Protein AF-A0A7X7DJ30-F1 (afdb_monomer)

Structure (mmCIF, N/CA/C/O backbone):
data_AF-A0A7X7DJ30-F1
#
_entry.id   AF-A0A7X7DJ30-F1
#
loop_
_atom_site.group_PDB
_atom_site.id
_atom_site.type_symbol
_atom_site.label_atom_id
_atom_site.label_alt_id
_atom_site.label_comp_id
_atom_site.label_asym_id
_atom_site.label_entity_id
_atom_site.label_seq_id
_atom_site.pdbx_PDB_ins_code
_atom_site.Cartn_x
_atom_site.Cartn_y
_atom_site.Cartn_z
_atom_site.occupancy
_atom_site.B_iso_or_equiv
_atom_site.auth_seq_id
_atom_site.auth_comp_id
_atom_site.auth_asym_id
_atom_site.auth_atom_id
_atom_site.pdbx_PDB_model_num
ATOM 1 N N . MET A 1 1 ? 23.303 -15.006 -31.019 1.00 56.00 1 MET A N 1
ATOM 2 C CA . MET A 1 1 ? 22.341 -15.242 -29.914 1.00 56.00 1 MET A CA 1
ATOM 3 C C . MET A 1 1 ? 22.115 -14.024 -29.009 1.00 56.00 1 MET A C 1
ATOM 5 O O . MET A 1 1 ? 20.957 -13.697 -28.779 1.00 56.00 1 MET A O 1
ATOM 9 N N . GLN A 1 2 ? 23.153 -13.295 -28.568 1.00 54.66 2 GLN A N 1
ATOM 10 C CA . GLN A 1 2 ? 23.027 -12.153 -27.634 1.00 54.66 2 GLN A CA 1
ATOM 11 C C . GLN A 1 2 ? 22.025 -11.053 -28.061 1.00 54.66 2 GLN A C 1
ATOM 13 O O . GLN A 1 2 ? 21.193 -10.621 -27.268 1.00 54.66 2 GLN A O 1
ATOM 18 N N . ARG A 1 3 ? 22.019 -10.664 -29.348 1.00 52.81 3 ARG A N 1
ATOM 19 C CA . ARG A 1 3 ? 21.148 -9.590 -29.876 1.00 52.81 3 ARG A CA 1
ATOM 20 C C . ARG A 1 3 ? 19.639 -9.870 -29.746 1.00 52.81 3 ARG A C 1
ATOM 22 O O . ARG A 1 3 ? 18.861 -8.926 -29.619 1.00 52.81 3 ARG A O 1
ATOM 29 N N . ASN A 1 4 ? 19.215 -11.138 -29.763 1.00 57.44 4 ASN A N 1
ATOM 30 C CA . ASN A 1 4 ? 17.797 -11.504 -29.621 1.00 57.44 4 ASN A CA 1
ATOM 31 C C . ASN A 1 4 ? 17.331 -11.456 -28.160 1.00 57.44 4 ASN A C 1
ATOM 33 O O . ASN A 1 4 ? 16.196 -11.066 -27.894 1.00 57.44 4 ASN A O 1
ATOM 37 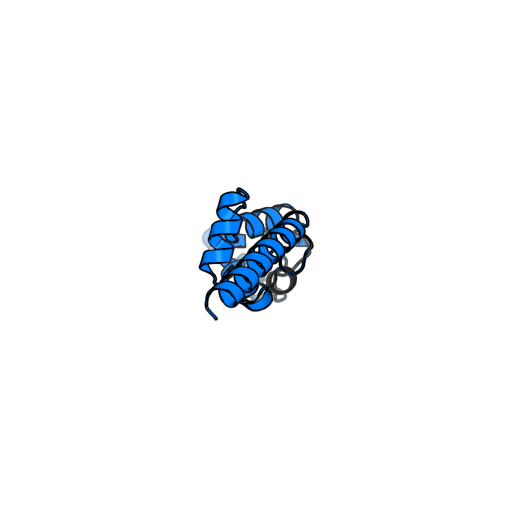N N . ILE A 1 5 ? 18.217 -11.780 -27.215 1.00 60.28 5 ILE A N 1
ATOM 38 C CA . ILE A 1 5 ? 17.934 -11.705 -25.775 1.00 60.28 5 ILE A CA 1
ATOM 39 C C . ILE A 1 5 ? 17.728 -10.239 -25.357 1.00 60.28 5 ILE A C 1
ATOM 41 O O . ILE A 1 5 ? 16.784 -9.924 -24.628 1.00 60.28 5 ILE A O 1
ATOM 45 N N . ASP A 1 6 ? 18.542 -9.326 -25.892 1.00 60.59 6 ASP A N 1
ATOM 46 C CA . ASP A 1 6 ? 18.461 -7.897 -25.573 1.00 60.59 6 ASP A CA 1
ATOM 47 C C . ASP A 1 6 ? 17.232 -7.202 -26.175 1.00 60.59 6 ASP A C 1
ATOM 49 O O . ASP A 1 6 ? 16.609 -6.376 -25.503 1.00 60.59 6 ASP A O 1
ATOM 53 N N . LYS A 1 7 ? 16.821 -7.559 -27.403 1.00 62.28 7 LYS A N 1
ATOM 54 C CA . LYS A 1 7 ? 15.550 -7.076 -27.982 1.00 62.28 7 LYS A CA 1
ATOM 55 C C . LYS A 1 7 ? 14.351 -7.513 -27.138 1.00 62.28 7 LYS A C 1
ATOM 57 O O . LYS A 1 7 ? 13.484 -6.698 -26.832 1.00 62.28 7 LYS A O 1
ATOM 62 N N . ASN A 1 8 ? 14.335 -8.774 -26.706 1.00 62.28 8 ASN A N 1
ATOM 63 C CA . ASN A 1 8 ? 13.235 -9.319 -25.916 1.00 62.28 8 ASN A CA 1
ATOM 64 C C . ASN A 1 8 ? 13.164 -8.669 -24.516 1.00 62.28 8 ASN A C 1
ATOM 66 O O . ASN A 1 8 ? 12.086 -8.313 -24.042 1.00 62.28 8 ASN A O 1
ATOM 70 N N . ARG A 1 9 ? 14.315 -8.397 -23.880 1.00 62.00 9 ARG A N 1
ATOM 71 C CA . ARG A 1 9 ? 14.383 -7.622 -22.624 1.00 62.00 9 ARG A CA 1
ATOM 72 C C . ARG A 1 9 ? 13.925 -6.172 -22.781 1.00 62.00 9 ARG A C 1
ATOM 74 O O . ARG A 1 9 ? 13.200 -5.681 -21.916 1.00 62.00 9 ARG A O 1
ATOM 81 N N . LYS A 1 10 ? 14.319 -5.484 -23.861 1.00 65.19 10 LYS A N 1
ATOM 82 C CA . LYS A 1 10 ? 13.867 -4.107 -24.137 1.00 65.19 10 LYS A CA 1
ATOM 83 C C . LYS A 1 10 ? 12.346 -4.041 -24.289 1.00 65.19 10 LYS A C 1
ATOM 85 O O . LYS A 1 10 ? 11.729 -3.180 -23.666 1.00 65.19 10 LYS A O 1
ATOM 90 N N . ASN A 1 11 ? 11.740 -4.995 -24.999 1.00 81.88 11 ASN A N 1
ATOM 91 C CA . ASN A 1 11 ? 10.283 -5.071 -25.136 1.00 81.88 11 ASN A CA 1
ATOM 92 C C . ASN A 1 11 ? 9.579 -5.277 -23.786 1.00 81.88 11 ASN A C 1
ATOM 94 O O . ASN A 1 11 ? 8.621 -4.567 -23.488 1.00 81.88 11 ASN A O 1
ATOM 98 N N . ARG A 1 12 ? 10.093 -6.159 -22.918 1.00 83.62 12 ARG A N 1
ATOM 99 C CA . ARG A 1 12 ? 9.535 -6.351 -21.563 1.00 83.62 12 ARG A CA 1
ATOM 100 C C . ARG A 1 12 ? 9.630 -5.097 -20.699 1.00 83.62 12 ARG A C 1
ATOM 102 O O . ARG A 1 12 ? 8.693 -4.788 -19.977 1.00 83.62 12 ARG A O 1
ATOM 109 N N . GLY A 1 13 ? 10.729 -4.346 -20.788 1.00 85.31 13 GLY A N 1
ATOM 110 C CA . GLY A 1 13 ? 10.882 -3.080 -20.065 1.00 85.31 13 GLY A CA 1
ATOM 111 C C . GLY A 1 13 ? 9.882 -2.003 -20.507 1.00 85.31 13 GLY A C 1
ATOM 112 O O . GLY A 1 13 ? 9.375 -1.257 -19.670 1.00 85.31 13 GLY A O 1
ATOM 113 N N . VAL A 1 14 ? 9.570 -1.939 -21.806 1.00 87.94 14 VAL A N 1
ATOM 114 C CA . VAL A 1 14 ? 8.557 -1.020 -22.355 1.00 87.94 14 VAL A CA 1
ATOM 115 C C . VAL A 1 14 ? 7.153 -1.421 -21.901 1.00 87.94 14 VAL A C 1
ATOM 117 O O . VAL A 1 14 ? 6.411 -0.571 -21.410 1.00 87.94 14 VAL A O 1
ATOM 120 N N . LEU A 1 15 ? 6.815 -2.711 -21.982 1.00 89.12 15 LEU A N 1
ATOM 121 C CA . LEU A 1 15 ? 5.537 -3.237 -21.491 1.00 89.12 15 LEU A CA 1
ATOM 122 C C . LEU A 1 15 ? 5.374 -3.006 -19.985 1.00 89.12 15 LEU A C 1
ATOM 124 O O . LEU A 1 15 ? 4.347 -2.493 -19.550 1.00 89.12 15 LEU A O 1
ATOM 128 N N . ALA A 1 16 ? 6.419 -3.283 -19.201 1.00 91.75 16 ALA A N 1
ATOM 129 C CA . ALA A 1 16 ? 6.448 -3.013 -17.769 1.00 91.75 16 ALA A CA 1
ATOM 130 C C . ALA A 1 16 ? 6.204 -1.531 -17.467 1.00 91.75 16 ALA A C 1
ATOM 132 O O . ALA A 1 16 ? 5.445 -1.206 -16.558 1.00 91.75 16 ALA A O 1
ATOM 133 N N . ARG A 1 17 ? 6.807 -0.622 -18.245 1.00 92.88 17 ARG A N 1
ATOM 134 C CA . ARG A 1 17 ? 6.594 0.822 -18.099 1.00 92.88 17 ARG A CA 1
ATOM 135 C C . ARG A 1 17 ? 5.139 1.209 -18.335 1.00 92.88 17 ARG A C 1
ATOM 137 O O . ARG A 1 17 ? 4.588 1.928 -17.505 1.00 92.88 17 ARG A O 1
ATOM 144 N N . HIS A 1 18 ? 4.537 0.743 -19.427 1.00 92.62 18 HIS A N 1
ATOM 145 C CA . HIS A 1 18 ? 3.132 1.019 -19.727 1.00 92.62 18 HIS A CA 1
ATOM 146 C C . HIS A 1 18 ? 2.201 0.451 -18.658 1.00 92.62 18 HIS A C 1
ATOM 148 O O . HIS A 1 18 ? 1.350 1.175 -18.150 1.00 92.62 18 HIS A O 1
ATOM 154 N N . TYR A 1 19 ? 2.403 -0.806 -18.262 1.00 92.94 19 TYR A N 1
ATOM 155 C CA . TYR A 1 19 ? 1.586 -1.436 -17.232 1.00 92.94 19 TYR A CA 1
ATOM 156 C C . TYR A 1 19 ? 1.671 -0.688 -15.904 1.00 92.94 19 TYR A C 1
ATOM 158 O O . TYR A 1 19 ? 0.644 -0.308 -15.352 1.00 92.94 19 TYR A O 1
ATOM 166 N N . LEU A 1 20 ? 2.889 -0.392 -15.435 1.00 92.25 20 LEU A N 1
ATOM 167 C CA . LEU A 1 20 ? 3.104 0.397 -14.225 1.00 92.25 20 LEU A CA 1
ATOM 168 C C . LEU A 1 20 ? 2.339 1.726 -14.329 1.00 92.25 20 LEU A C 1
ATOM 170 O O . LEU A 1 20 ? 1.524 2.013 -13.459 1.00 92.25 20 LEU A O 1
ATOM 174 N N . GLN A 1 21 ? 2.498 2.497 -15.410 1.00 92.56 21 GLN A N 1
ATOM 175 C CA . GLN A 1 21 ? 1.738 3.743 -15.603 1.00 92.56 21 GLN A CA 1
ATOM 176 C C . GLN A 1 21 ? 0.220 3.559 -15.459 1.00 92.56 21 GLN A C 1
ATOM 178 O O . GLN A 1 21 ? -0.417 4.396 -14.823 1.00 92.56 21 GLN A O 1
ATOM 183 N N . THR A 1 22 ? -0.351 2.488 -16.011 1.00 91.81 22 THR A N 1
ATOM 184 C CA . THR A 1 22 ? -1.783 2.181 -15.877 1.00 91.81 22 THR A CA 1
ATOM 185 C C . THR A 1 22 ? -2.167 1.894 -14.429 1.00 91.81 22 THR A C 1
ATOM 187 O O . THR A 1 22 ? -3.115 2.496 -13.928 1.00 91.81 22 THR A O 1
ATOM 190 N N . VAL A 1 23 ? -1.408 1.038 -13.736 1.00 90.50 23 VAL A N 1
ATOM 191 C CA . VAL A 1 23 ? -1.650 0.717 -12.322 1.00 90.50 23 VAL A CA 1
ATOM 192 C C . VAL A 1 23 ? -1.628 1.986 -11.477 1.00 90.50 23 VAL A C 1
ATOM 194 O O . VAL A 1 23 ? -2.552 2.240 -10.718 1.00 90.50 23 VAL A O 1
ATOM 197 N N . PHE A 1 24 ? -0.603 2.823 -11.632 1.00 84.19 24 PHE A N 1
ATOM 198 C CA . PHE A 1 24 ? -0.415 3.998 -10.780 1.00 84.19 24 PHE A CA 1
ATOM 199 C C . PHE A 1 24 ? -1.390 5.146 -11.05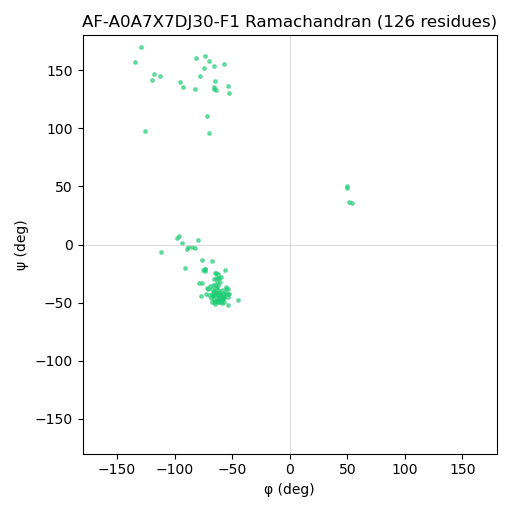6 1.00 84.19 24 PHE A C 1
ATOM 201 O O . PHE A 1 24 ? -1.597 5.974 -10.173 1.00 84.19 24 PHE A O 1
ATOM 208 N N . LYS A 1 25 ? -2.001 5.205 -12.242 1.00 88.12 25 LYS A N 1
ATOM 209 C CA . LYS A 1 25 ? -3.068 6.172 -12.544 1.00 88.12 25 LYS A CA 1
ATOM 210 C C . LYS A 1 25 ? -4.412 5.792 -11.920 1.00 88.12 25 LYS A C 1
ATOM 212 O O . LYS A 1 25 ? -5.312 6.623 -11.893 1.00 88.12 25 LYS A O 1
ATOM 217 N N . ASN A 1 26 ? -4.554 4.560 -11.434 1.00 88.12 26 ASN A N 1
ATOM 218 C CA . ASN A 1 26 ? -5.793 4.055 -10.866 1.00 88.12 26 ASN A CA 1
ATOM 219 C C . ASN A 1 26 ? -5.558 3.510 -9.443 1.00 88.12 26 ASN A C 1
ATOM 221 O O . ASN A 1 26 ? -5.179 2.348 -9.293 1.00 88.12 26 ASN A O 1
ATOM 225 N N . PRO A 1 27 ? -5.836 4.302 -8.390 1.00 85.19 27 PRO A N 1
ATOM 226 C CA . PRO A 1 27 ? -5.723 3.860 -6.996 1.00 85.19 27 PRO A CA 1
ATOM 227 C C . PRO A 1 27 ? -6.551 2.616 -6.646 1.00 85.19 27 PRO A C 1
ATOM 229 O O . PRO A 1 27 ? -6.221 1.911 -5.699 1.00 85.19 27 PRO A O 1
ATOM 232 N N . LYS A 1 28 ? -7.597 2.309 -7.426 1.00 85.56 28 LYS A N 1
ATOM 233 C CA . LYS A 1 28 ? -8.433 1.109 -7.255 1.00 85.56 28 LYS A CA 1
ATOM 234 C C . LYS A 1 28 ? -7.865 -0.131 -7.951 1.00 85.56 28 LYS A C 1
ATOM 236 O O . LYS A 1 28 ? -8.475 -1.195 -7.896 1.00 85.56 28 LYS A O 1
ATOM 241 N N . HIS A 1 29 ? -6.741 -0.013 -8.658 1.00 88.62 29 HIS A N 1
ATOM 242 C CA . HIS A 1 29 ? -6.136 -1.152 -9.334 1.00 88.62 29 HIS A CA 1
ATOM 243 C C . HIS A 1 29 ? -5.643 -2.181 -8.296 1.00 88.62 29 HIS A C 1
ATOM 245 O O . HIS A 1 29 ? -4.964 -1.781 -7.351 1.00 88.62 29 HIS A O 1
ATOM 251 N N . PRO A 1 30 ? -5.872 -3.497 -8.475 1.00 86.25 30 PRO A N 1
ATOM 252 C CA . PRO A 1 30 ? -5.460 -4.517 -7.500 1.00 86.25 30 PRO A CA 1
ATOM 253 C C . PRO A 1 30 ? -3.963 -4.476 -7.157 1.00 86.25 30 PRO A C 1
ATOM 255 O O . PRO A 1 30 ? -3.559 -4.607 -6.010 1.00 86.25 30 PRO A O 1
ATOM 258 N N . MET A 1 31 ? -3.121 -4.206 -8.158 1.00 89.38 31 MET A N 1
ATOM 259 C CA . MET A 1 31 ? -1.669 -4.060 -7.978 1.00 89.38 31 MET A CA 1
ATOM 260 C C . MET A 1 31 ? -1.229 -2.685 -7.434 1.00 89.38 31 MET A C 1
ATOM 262 O O . MET A 1 31 ? -0.031 -2.422 -7.316 1.00 89.38 31 MET A O 1
ATOM 266 N N . TYR A 1 32 ? -2.147 -1.771 -7.101 1.00 89.56 32 TYR A N 1
ATOM 267 C CA . TYR A 1 32 ? -1.777 -0.427 -6.644 1.00 89.56 32 TYR A CA 1
ATOM 268 C C . TYR A 1 32 ? -1.038 -0.447 -5.303 1.00 89.56 32 TYR A C 1
ATOM 270 O O . TYR A 1 32 ? -0.165 0.379 -5.073 1.00 89.56 32 TYR A O 1
ATOM 278 N N . THR A 1 33 ? -1.283 -1.410 -4.422 1.00 90.00 33 THR A N 1
ATOM 279 C CA . THR A 1 33 ? -0.523 -1.550 -3.168 1.00 90.00 33 THR A CA 1
ATOM 280 C C . THR A 1 33 ? 0.588 -2.595 -3.266 1.00 90.00 33 THR A C 1
ATOM 282 O O . THR A 1 33 ? 1.270 -2.841 -2.268 1.00 90.00 33 THR A O 1
ATOM 285 N N . ALA A 1 34 ? 0.840 -3.169 -4.448 1.00 91.19 34 ALA A N 1
ATOM 286 C CA . ALA A 1 34 ? 1.827 -4.228 -4.645 1.00 91.19 34 ALA A CA 1
ATOM 287 C C . ALA A 1 34 ? 3.273 -3.755 -4.409 1.00 91.19 34 ALA A C 1
ATOM 289 O O . ALA A 1 34 ? 3.615 -2.566 -4.543 1.00 91.19 34 ALA A O 1
ATOM 290 N N . SER A 1 35 ? 4.141 -4.700 -4.031 1.00 91.62 35 SER A N 1
ATOM 291 C CA . SER A 1 35 ? 5.572 -4.442 -3.857 1.00 91.62 35 SER A CA 1
ATOM 292 C C . SER A 1 35 ? 6.328 -4.470 -5.186 1.00 91.62 35 SER A C 1
ATOM 294 O O . SER A 1 35 ? 5.883 -5.068 -6.162 1.00 91.62 35 SER A O 1
ATOM 296 N N . ASP A 1 36 ? 7.525 -3.875 -5.219 1.00 92.12 36 ASP A N 1
ATOM 297 C CA . ASP A 1 36 ? 8.389 -3.940 -6.409 1.00 92.12 36 ASP A CA 1
ATOM 298 C C . ASP A 1 36 ? 8.748 -5.385 -6.788 1.00 92.12 36 ASP A C 1
ATOM 300 O O . ASP A 1 36 ? 8.993 -5.675 -7.956 1.00 92.12 36 ASP A O 1
ATOM 304 N N . THR A 1 37 ? 8.784 -6.292 -5.807 1.00 93.50 37 THR A N 1
ATOM 305 C CA . THR A 1 37 ? 9.020 -7.722 -6.033 1.00 93.50 37 THR A CA 1
ATOM 306 C C . THR A 1 37 ? 7.821 -8.385 -6.707 1.00 93.50 37 THR A C 1
ATOM 308 O O . THR A 1 37 ? 8.015 -9.223 -7.584 1.00 93.50 37 THR A O 1
ATOM 311 N N . ASP A 1 38 ? 6.599 -7.999 -6.341 1.00 92.50 38 ASP A N 1
ATOM 312 C CA . ASP A 1 38 ? 5.384 -8.555 -6.944 1.00 92.50 38 ASP A CA 1
ATOM 313 C C . ASP A 1 38 ? 5.237 -8.079 -8.390 1.00 92.50 38 ASP A C 1
ATOM 315 O O . ASP A 1 38 ? 5.048 -8.903 -9.279 1.00 92.50 38 ASP A O 1
ATOM 319 N N . PHE A 1 39 ? 5.486 -6.791 -8.653 1.00 92.81 39 PHE A N 1
ATOM 320 C CA . PHE A 1 39 ? 5.575 -6.273 -10.022 1.00 92.81 39 PHE A CA 1
ATOM 321 C C . PHE A 1 39 ? 6.648 -6.982 -10.849 1.00 92.81 39 PHE A C 1
ATOM 323 O O . PHE A 1 39 ? 6.425 -7.300 -12.011 1.00 92.81 39 PHE A O 1
ATOM 330 N N . ALA A 1 40 ? 7.827 -7.221 -10.269 1.00 93.38 40 ALA A N 1
ATOM 331 C CA . ALA A 1 40 ? 8.915 -7.905 -10.961 1.00 93.38 40 ALA A CA 1
ATOM 332 C C . ALA A 1 40 ? 8.525 -9.336 -11.362 1.00 93.38 40 ALA A C 1
ATOM 334 O O . ALA A 1 40 ? 8.830 -9.761 -12.478 1.00 93.38 40 ALA A O 1
ATOM 335 N N . ARG A 1 41 ? 7.821 -10.046 -10.470 1.00 92.69 41 ARG A N 1
ATOM 336 C CA . ARG A 1 41 ? 7.296 -11.391 -10.718 1.00 92.69 41 ARG A CA 1
ATOM 337 C C . ARG A 1 41 ? 6.238 -11.381 -11.823 1.00 92.69 41 ARG A C 1
ATOM 339 O O . ARG A 1 41 ? 6.384 -12.135 -12.777 1.00 92.69 41 ARG A O 1
ATOM 346 N N . ASP A 1 42 ? 5.239 -10.506 -11.713 1.00 90.38 42 ASP A N 1
ATOM 347 C CA . ASP A 1 42 ? 4.111 -10.396 -12.654 1.00 90.38 42 ASP A CA 1
ATOM 348 C C . ASP A 1 42 ? 4.582 -10.026 -14.072 1.00 90.38 42 ASP A C 1
ATOM 350 O O . ASP A 1 42 ? 4.198 -10.628 -15.070 1.00 90.38 42 ASP A O 1
ATOM 354 N N . LEU A 1 43 ? 5.524 -9.085 -14.161 1.00 90.44 43 LEU A N 1
ATOM 355 C CA . LEU A 1 43 ? 6.033 -8.564 -15.431 1.00 90.44 43 LEU A CA 1
ATOM 356 C C . LEU A 1 43 ? 7.217 -9.357 -15.996 1.00 90.44 43 LEU A C 1
ATOM 358 O O . LEU A 1 43 ? 7.726 -9.018 -17.068 1.00 90.44 43 LEU A O 1
ATOM 362 N N . ASN A 1 44 ? 7.687 -10.384 -15.282 1.00 90.75 44 ASN A N 1
ATOM 363 C CA . ASN A 1 44 ? 8.868 -11.173 -15.637 1.00 90.75 44 ASN A CA 1
ATOM 364 C C . ASN A 1 44 ? 10.100 -10.292 -15.961 1.00 90.75 44 ASN A C 1
ATOM 366 O O . ASN A 1 44 ? 10.769 -10.435 -16.996 1.00 90.75 44 ASN A O 1
ATOM 370 N N . VAL A 1 45 ? 10.374 -9.337 -15.066 1.00 91.25 45 VAL A N 1
ATOM 371 C CA . VAL A 1 45 ? 11.528 -8.424 -15.104 1.00 91.25 45 VAL A CA 1
ATOM 372 C C . VAL A 1 45 ? 12.255 -8.436 -13.762 1.00 91.25 45 VAL A C 1
ATOM 374 O O . VAL A 1 45 ? 11.772 -8.967 -12.770 1.00 91.25 45 VAL A O 1
ATOM 377 N N . THR A 1 46 ? 13.440 -7.830 -13.692 1.00 92.94 46 THR A N 1
ATOM 378 C CA . THR A 1 46 ? 14.139 -7.710 -12.405 1.00 92.94 46 THR A CA 1
ATOM 379 C C . THR A 1 46 ? 13.483 -6.647 -11.520 1.00 92.94 46 THR A C 1
ATOM 381 O O . THR A 1 46 ? 12.971 -5.639 -12.015 1.00 92.94 46 THR A O 1
ATOM 384 N N . ARG A 1 47 ? 13.592 -6.794 -10.194 1.00 94.50 47 ARG A N 1
ATOM 385 C CA . ARG A 1 47 ? 13.177 -5.751 -9.237 1.00 94.50 47 ARG A CA 1
ATOM 386 C C . ARG A 1 47 ? 13.859 -4.404 -9.512 1.00 94.50 47 ARG A C 1
ATOM 388 O O . ARG A 1 47 ? 13.226 -3.358 -9.393 1.00 94.50 47 ARG A O 1
ATOM 395 N N . LEU A 1 48 ? 15.125 -4.421 -9.939 1.00 93.81 48 LEU A N 1
ATOM 396 C CA . LEU A 1 48 ? 15.863 -3.211 -10.313 1.00 93.81 48 LEU A CA 1
ATOM 397 C C . LEU A 1 48 ? 15.228 -2.500 -11.520 1.00 93.81 48 LEU A C 1
ATOM 399 O O . LEU A 1 48 ? 15.168 -1.273 -11.550 1.00 93.81 48 LEU A O 1
ATOM 403 N N . THR A 1 49 ? 14.700 -3.256 -12.488 1.00 92.56 49 THR A N 1
ATOM 404 C CA . THR A 1 49 ? 13.955 -2.705 -13.629 1.00 92.56 49 THR A CA 1
ATOM 405 C C . THR A 1 49 ? 12.720 -1.936 -13.157 1.00 92.56 49 THR A C 1
ATOM 407 O O . THR A 1 49 ? 12.533 -0.795 -13.575 1.00 92.56 49 THR A O 1
ATOM 410 N N . VAL A 1 50 ? 11.930 -2.508 -12.241 1.00 93.62 50 VAL A N 1
ATOM 411 C CA . VAL A 1 50 ? 10.741 -1.851 -11.664 1.00 93.62 50 VAL A CA 1
ATOM 412 C C . VAL A 1 50 ? 11.124 -0.564 -10.929 1.00 93.62 50 VAL A C 1
ATOM 414 O O . VAL A 1 50 ? 10.534 0.487 -11.182 1.00 93.62 50 VAL A O 1
ATOM 417 N N . ILE A 1 51 ? 12.160 -0.609 -10.082 1.00 93.06 51 ILE A N 1
ATOM 418 C CA . ILE A 1 51 ? 12.658 0.563 -9.340 1.00 93.06 51 ILE A CA 1
ATOM 419 C C . ILE A 1 51 ? 13.084 1.681 -10.301 1.00 93.06 51 ILE A C 1
ATOM 421 O O . ILE A 1 51 ? 12.708 2.839 -10.112 1.00 93.06 51 ILE A O 1
ATOM 425 N N . ASN A 1 52 ? 13.842 1.348 -11.347 1.00 93.00 52 ASN A N 1
ATOM 426 C CA . ASN A 1 52 ? 14.319 2.326 -12.324 1.00 93.00 52 ASN A CA 1
ATOM 427 C C . ASN A 1 52 ? 13.173 2.950 -13.126 1.00 93.00 52 ASN A C 1
ATOM 429 O O . ASN A 1 52 ? 13.190 4.156 -13.373 1.00 93.00 52 ASN A O 1
ATOM 433 N N . ILE A 1 53 ? 12.173 2.155 -13.516 1.00 92.25 53 ILE A N 1
ATOM 434 C CA . ILE A 1 53 ? 10.971 2.661 -14.186 1.00 92.25 53 ILE A CA 1
ATOM 435 C C . ILE A 1 53 ? 10.224 3.625 -13.261 1.00 92.25 53 ILE A C 1
ATOM 437 O O . ILE A 1 53 ? 9.941 4.748 -13.667 1.00 92.25 53 ILE A O 1
ATOM 441 N N . ARG A 1 54 ? 9.970 3.232 -12.008 1.00 91.19 54 ARG A N 1
ATOM 442 C CA . ARG A 1 54 ? 9.277 4.076 -11.026 1.00 91.19 54 ARG A CA 1
ATOM 443 C C . ARG A 1 54 ? 9.984 5.408 -10.794 1.00 91.19 54 ARG A C 1
ATOM 445 O O . ARG A 1 54 ? 9.333 6.447 -10.831 1.00 91.19 54 ARG A O 1
ATOM 452 N N . LYS A 1 55 ? 11.312 5.390 -10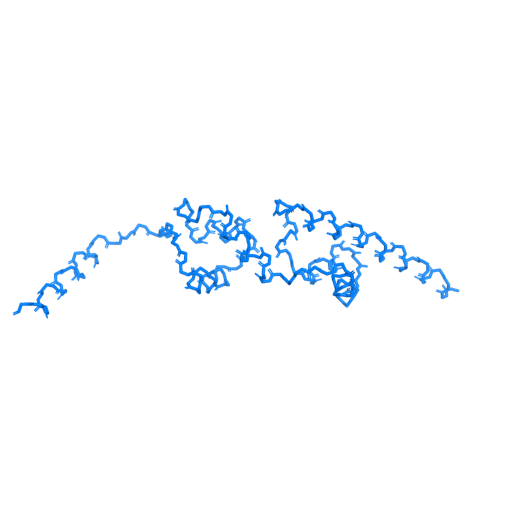.622 1.00 90.88 55 LYS A N 1
ATOM 453 C CA . LYS A 1 55 ? 12.120 6.613 -10.484 1.00 90.88 55 LYS A CA 1
ATOM 454 C C . LYS A 1 55 ? 11.965 7.536 -11.696 1.00 90.88 55 LYS A C 1
ATOM 456 O O . LYS A 1 55 ? 11.725 8.722 -11.519 1.00 90.88 55 LYS A O 1
ATOM 461 N N . LYS A 1 56 ? 12.040 6.992 -12.918 1.00 92.00 56 LYS A N 1
ATOM 462 C CA . LYS A 1 56 ? 11.861 7.760 -14.168 1.00 92.00 56 LYS A CA 1
ATOM 463 C C . LYS A 1 56 ? 10.455 8.325 -14.349 1.00 92.00 56 LYS A C 1
ATOM 465 O O . LYS A 1 56 ? 10.272 9.261 -15.114 1.00 92.00 56 LYS A O 1
ATOM 470 N N . LEU A 1 57 ? 9.468 7.710 -13.715 1.00 88.75 57 LEU A N 1
ATOM 471 C CA . LEU A 1 57 ? 8.079 8.142 -13.763 1.00 88.75 57 LEU A CA 1
ATOM 472 C C . LEU A 1 57 ? 7.696 9.021 -12.566 1.00 88.75 57 LEU A C 1
ATOM 474 O O . LEU A 1 57 ? 6.519 9.324 -12.417 1.00 88.75 57 LEU A O 1
ATOM 478 N N . HIS A 1 58 ? 8.664 9.403 -11.722 1.00 87.69 58 HIS A N 1
ATOM 479 C CA . HIS A 1 58 ? 8.443 10.177 -10.496 1.00 87.69 58 HIS A CA 1
ATOM 480 C C . HIS A 1 58 ? 7.364 9.564 -9.591 1.00 87.69 58 HIS A C 1
ATOM 482 O O . HIS A 1 58 ? 6.578 10.259 -8.958 1.00 87.69 58 HIS A O 1
ATOM 488 N N . MET A 1 59 ? 7.323 8.231 -9.544 1.00 84.31 59 MET A N 1
ATOM 489 C CA . MET A 1 59 ? 6.295 7.501 -8.815 1.00 84.31 59 MET A CA 1
ATOM 490 C C . MET A 1 59 ? 6.627 7.398 -7.339 1.00 84.31 59 MET A C 1
ATOM 492 O O . MET A 1 59 ? 7.722 6.967 -6.954 1.00 84.31 59 MET A O 1
ATOM 496 N N . GLU A 1 60 ? 5.621 7.680 -6.521 1.00 85.00 60 GLU A N 1
ATOM 497 C CA . GLU A 1 60 ? 5.717 7.536 -5.083 1.00 85.00 60 GLU A CA 1
ATOM 498 C C . GLU A 1 60 ? 6.089 6.117 -4.651 1.00 85.00 60 GLU A C 1
ATOM 500 O O . GLU A 1 60 ? 5.878 5.112 -5.345 1.00 85.00 60 GLU A O 1
ATOM 505 N N . ASN A 1 61 ? 6.685 6.027 -3.466 1.00 88.75 61 ASN A N 1
ATOM 506 C CA . ASN A 1 61 ? 6.960 4.741 -2.857 1.00 88.75 61 ASN A CA 1
ATOM 507 C C . ASN A 1 61 ? 5.666 4.054 -2.398 1.00 88.75 61 ASN A C 1
ATOM 509 O O . ASN A 1 61 ? 4.625 4.674 -2.206 1.00 88.75 61 ASN A O 1
ATOM 513 N N . ARG A 1 62 ? 5.726 2.727 -2.249 1.00 90.81 62 ARG A N 1
ATOM 514 C CA . ARG A 1 62 ? 4.584 1.920 -1.797 1.00 90.81 62 ARG A CA 1
ATOM 515 C C . ARG A 1 62 ? 3.991 2.437 -0.483 1.00 90.81 62 ARG A C 1
ATOM 517 O O . ARG A 1 62 ? 2.780 2.403 -0.332 1.00 90.81 62 ARG A O 1
ATOM 524 N N . HIS A 1 63 ? 4.832 2.889 0.442 1.00 91.00 63 HIS A N 1
ATOM 525 C CA . HIS A 1 63 ? 4.393 3.375 1.745 1.00 91.00 63 HIS A CA 1
ATOM 526 C C . HIS A 1 63 ? 3.508 4.623 1.613 1.00 91.00 63 HIS A C 1
ATOM 528 O O . HIS A 1 63 ? 2.400 4.621 2.138 1.00 91.00 63 HIS A O 1
ATOM 534 N N . ASN A 1 64 ? 3.939 5.621 0.841 1.00 90.56 64 ASN A N 1
ATOM 535 C CA . ASN A 1 64 ? 3.179 6.849 0.598 1.00 90.56 64 ASN A CA 1
ATOM 536 C C . ASN A 1 64 ? 1.865 6.567 -0.140 1.00 90.56 64 ASN A C 1
ATOM 538 O O . ASN A 1 64 ? 0.817 7.007 0.311 1.00 90.56 64 ASN A O 1
ATOM 542 N N . ARG A 1 65 ? 1.892 5.704 -1.165 1.00 90.62 65 ARG A N 1
ATOM 543 C CA . ARG A 1 65 ? 0.672 5.269 -1.869 1.00 90.62 65 ARG A CA 1
ATOM 544 C C . ARG A 1 65 ? -0.373 4.654 -0.935 1.00 90.62 65 ARG A C 1
ATOM 546 O O . ARG A 1 65 ? -1.562 4.914 -1.079 1.00 90.62 65 ARG A O 1
ATOM 553 N N . ILE A 1 66 ? 0.062 3.826 0.018 1.00 93.12 66 ILE A N 1
ATOM 554 C CA . ILE A 1 66 ? -0.838 3.238 1.020 1.00 93.12 66 ILE A CA 1
ATOM 555 C C . ILE A 1 66 ? -1.381 4.325 1.951 1.00 93.12 66 ILE A C 1
ATOM 557 O O . ILE A 1 66 ? -2.565 4.307 2.268 1.00 93.12 66 ILE A O 1
ATOM 561 N N . ILE A 1 67 ? -0.537 5.262 2.390 1.00 92.94 67 ILE A N 1
ATOM 562 C CA . ILE A 1 67 ? -0.971 6.392 3.222 1.0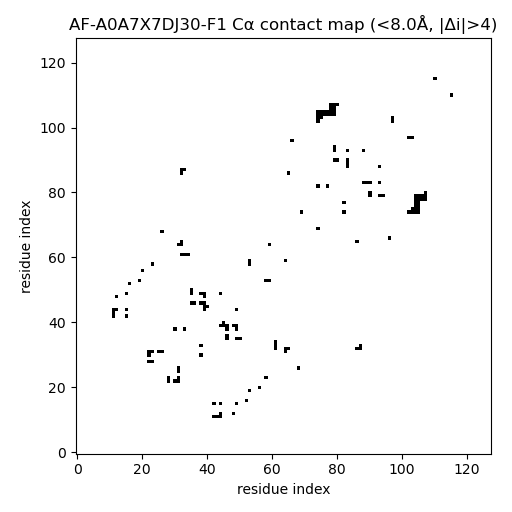0 92.94 67 ILE A CA 1
ATOM 563 C C . ILE A 1 67 ? -2.039 7.214 2.498 1.00 92.94 67 ILE A C 1
ATOM 565 O O . ILE A 1 67 ? -3.047 7.560 3.106 1.00 92.94 67 ILE A O 1
ATOM 569 N N . ASP A 1 68 ? -1.847 7.503 1.216 1.00 89.94 68 ASP A N 1
ATOM 570 C CA . ASP A 1 68 ? -2.798 8.305 0.453 1.00 89.94 68 ASP A CA 1
ATOM 571 C C . ASP A 1 68 ? -4.116 7.574 0.212 1.00 89.94 68 ASP A C 1
ATOM 573 O O . ASP A 1 68 ? -5.172 8.189 0.336 1.00 89.94 68 ASP A O 1
ATOM 577 N N . LEU A 1 69 ? -4.086 6.255 -0.002 1.00 90.56 69 LEU A N 1
ATOM 578 C CA . LEU A 1 69 ? -5.304 5.441 0.010 1.00 90.56 69 LEU A CA 1
ATOM 579 C C . LEU A 1 69 ? -6.016 5.490 1.365 1.00 90.56 69 LEU A C 1
ATOM 581 O O . LEU A 1 69 ? -7.227 5.682 1.413 1.00 90.56 69 LEU A O 1
ATOM 585 N N . LEU A 1 70 ? -5.279 5.362 2.471 1.00 92.25 70 LEU A N 1
ATOM 586 C CA . LEU A 1 70 ? -5.857 5.418 3.816 1.00 92.25 70 LEU A CA 1
ATOM 587 C C . LEU A 1 70 ? -6.502 6.771 4.135 1.00 92.25 70 LEU A C 1
ATOM 589 O O . LEU A 1 70 ? -7.444 6.807 4.914 1.00 92.25 70 LEU A O 1
ATOM 593 N N . LYS A 1 71 ? -6.025 7.869 3.538 1.00 90.25 71 LYS A N 1
ATOM 594 C CA . LYS A 1 71 ? -6.649 9.197 3.671 1.00 90.25 71 LYS A CA 1
ATOM 595 C C . LYS A 1 71 ? -7.932 9.352 2.849 1.00 90.25 71 LYS A C 1
ATOM 597 O O . LYS A 1 71 ? -8.713 10.250 3.135 1.00 90.25 71 LYS A O 1
ATOM 602 N N . GLN A 1 72 ? -8.111 8.543 1.806 1.00 90.00 72 GLN A N 1
ATOM 603 C CA . GLN A 1 72 ? -9.274 8.598 0.911 1.00 90.00 72 GLN A CA 1
ATOM 604 C C . GLN A 1 72 ? -10.416 7.679 1.359 1.00 90.00 72 GLN A C 1
ATOM 606 O O . GLN A 1 72 ? -11.547 7.856 0.916 1.00 90.00 72 GLN A O 1
ATOM 611 N N . ILE A 1 73 ? -10.119 6.684 2.194 1.00 90.62 73 ILE A N 1
ATOM 612 C CA . ILE A 1 73 ? -11.093 5.722 2.713 1.00 90.62 73 ILE A CA 1
ATOM 613 C C . ILE A 1 73 ? -11.633 6.239 4.046 1.00 90.62 73 ILE A C 1
ATOM 615 O O . ILE A 1 73 ? -10.853 6.636 4.912 1.00 90.62 73 ILE A O 1
ATOM 619 N N . ASP A 1 74 ? -12.950 6.163 4.249 1.00 93.50 74 ASP A N 1
ATOM 620 C CA . ASP A 1 74 ? -13.508 6.279 5.595 1.00 93.50 74 ASP A CA 1
ATOM 621 C C . ASP A 1 74 ? -13.150 5.022 6.396 1.00 93.50 74 ASP A C 1
ATOM 623 O O . ASP A 1 74 ? -13.788 3.972 6.303 1.00 93.50 74 ASP A O 1
ATOM 627 N N . THR A 1 75 ? -12.070 5.106 7.172 1.00 94.12 75 THR A N 1
ATOM 628 C CA . THR A 1 75 ? -11.565 3.967 7.942 1.00 94.12 75 THR A CA 1
ATOM 629 C C . THR A 1 75 ? -12.495 3.542 9.073 1.00 94.12 75 THR A C 1
ATOM 631 O O . THR A 1 75 ? -12.312 2.449 9.608 1.00 94.12 75 THR A O 1
ATOM 634 N N . THR A 1 76 ? -13.480 4.364 9.451 1.00 94.12 76 THR A N 1
ATOM 635 C CA . THR A 1 76 ? -14.397 4.053 10.555 1.00 94.12 76 THR A CA 1
ATOM 636 C C . THR A 1 76 ? -15.414 2.969 10.194 1.00 94.12 76 THR A C 1
ATOM 638 O O . THR A 1 76 ? -15.875 2.247 11.080 1.00 94.12 76 THR A O 1
ATOM 641 N N . GLU A 1 77 ? -15.685 2.778 8.901 1.00 94.62 77 GLU A N 1
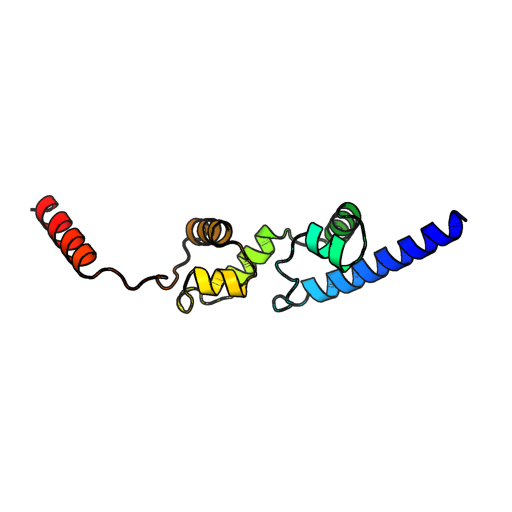ATOM 642 C CA . GLU A 1 77 ? -16.595 1.746 8.390 1.00 94.62 77 GLU A CA 1
ATOM 643 C C . GLU A 1 77 ? -16.005 0.327 8.467 1.00 94.62 77 GLU A C 1
ATOM 645 O O . GLU A 1 77 ? -16.743 -0.661 8.483 1.00 94.62 77 GLU A O 1
ATOM 650 N N . TYR A 1 78 ? -14.678 0.217 8.557 1.00 94.75 78 TYR A N 1
ATOM 651 C CA . TYR A 1 78 ? -13.952 -1.048 8.463 1.00 94.75 78 TYR A CA 1
ATOM 652 C C . TYR A 1 78 ? -13.306 -1.420 9.792 1.00 94.75 78 TYR A C 1
ATOM 654 O O . TYR A 1 78 ? -12.789 -0.571 10.526 1.00 94.75 78 TYR A O 1
ATOM 662 N N . THR A 1 79 ? -13.255 -2.719 10.087 1.00 95.19 79 THR A N 1
ATOM 663 C CA . THR A 1 79 ? -12.289 -3.216 11.064 1.00 95.19 79 THR A CA 1
ATOM 664 C C . THR A 1 79 ? -10.886 -3.222 10.475 1.00 95.19 79 THR A C 1
ATOM 666 O O . THR A 1 79 ? -10.681 -3.197 9.259 1.00 95.19 79 THR A O 1
ATOM 669 N N . LEU A 1 80 ? -9.879 -3.298 11.341 1.00 94.50 80 LEU A N 1
ATOM 670 C CA . LEU A 1 80 ? -8.497 -3.341 10.887 1.00 94.50 80 LEU A CA 1
ATOM 671 C C . LEU A 1 80 ? -8.194 -4.592 10.043 1.00 94.50 80 LEU A C 1
ATOM 673 O O . LEU A 1 80 ? -7.384 -4.517 9.120 1.00 94.50 80 LEU A O 1
ATOM 677 N N . ARG A 1 81 ? -8.848 -5.733 10.310 1.00 94.06 81 ARG A N 1
ATOM 678 C CA . ARG A 1 81 ? -8.755 -6.930 9.454 1.00 94.06 81 ARG A CA 1
ATOM 679 C C . ARG A 1 81 ? -9.386 -6.726 8.082 1.00 94.06 81 ARG A C 1
ATOM 681 O O . ARG A 1 81 ? -8.772 -7.116 7.093 1.00 94.06 81 ARG A O 1
ATOM 688 N N . GLU A 1 82 ? -10.569 -6.124 8.020 1.00 94.38 82 GLU A N 1
ATOM 689 C CA . GLU A 1 82 ? -11.255 -5.839 6.753 1.0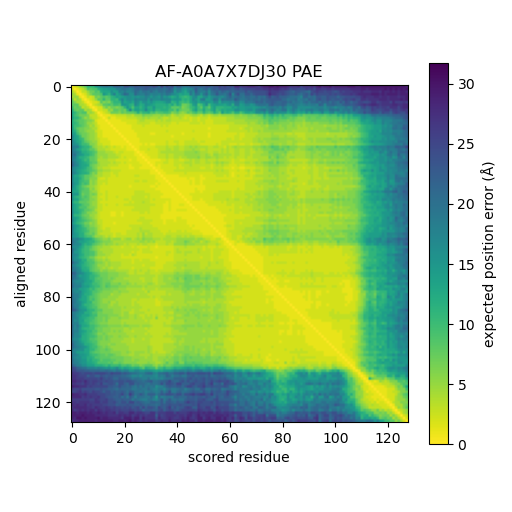0 94.38 82 GLU A CA 1
ATOM 690 C C . GLU A 1 82 ? -10.429 -4.874 5.901 1.00 94.38 82 GLU A C 1
ATOM 692 O O . GLU A 1 82 ? -10.164 -5.144 4.732 1.00 94.38 82 GLU A O 1
ATOM 697 N N . LEU A 1 83 ? -9.918 -3.805 6.514 1.00 93.75 83 LEU A N 1
ATOM 698 C CA . LEU A 1 83 ? -9.063 -2.830 5.844 1.00 93.75 83 LEU A CA 1
ATOM 699 C C . LEU A 1 83 ? -7.727 -3.448 5.390 1.00 93.75 83 LEU A C 1
ATOM 701 O O . LEU A 1 83 ? -7.208 -3.105 4.328 1.00 93.75 83 LEU A O 1
ATOM 705 N N . ALA A 1 84 ? -7.172 -4.393 6.159 1.00 93.44 84 ALA A N 1
ATOM 706 C CA . ALA A 1 84 ? -5.971 -5.134 5.772 1.00 93.44 84 ALA A CA 1
ATOM 707 C C . ALA A 1 84 ? -6.216 -6.015 4.543 1.00 93.44 84 ALA A C 1
ATOM 709 O O . ALA A 1 84 ? -5.373 -6.045 3.648 1.00 93.44 84 ALA A O 1
ATOM 710 N N . ALA A 1 85 ? -7.365 -6.689 4.484 1.00 90.81 85 ALA A N 1
ATOM 711 C CA . ALA A 1 85 ? -7.761 -7.487 3.330 1.00 90.81 85 ALA A CA 1
ATOM 712 C C . ALA A 1 85 ? -8.022 -6.609 2.096 1.00 90.81 85 ALA A C 1
ATOM 714 O O . ALA A 1 85 ? -7.534 -6.924 1.015 1.00 90.81 85 ALA A O 1
ATOM 715 N N . LEU A 1 86 ? -8.714 -5.477 2.269 1.00 89.31 86 LEU A N 1
ATOM 716 C CA . LEU A 1 86 ? -9.028 -4.536 1.191 1.00 89.31 86 LEU A CA 1
ATOM 717 C C . LEU A 1 86 ? -7.768 -3.989 0.504 1.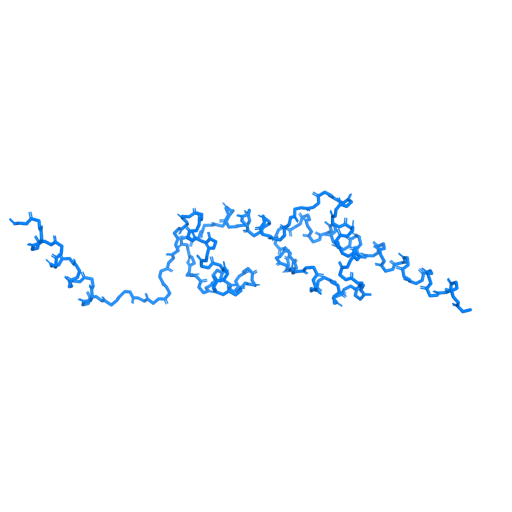00 89.31 86 LEU A C 1
ATOM 719 O O . LEU A 1 86 ? -7.741 -3.820 -0.711 1.00 89.31 86 LEU A O 1
ATOM 723 N N . LEU A 1 87 ? -6.726 -3.708 1.287 1.00 89.19 87 LEU A N 1
ATOM 724 C CA . LEU A 1 87 ? -5.480 -3.120 0.791 1.00 89.19 87 LEU A CA 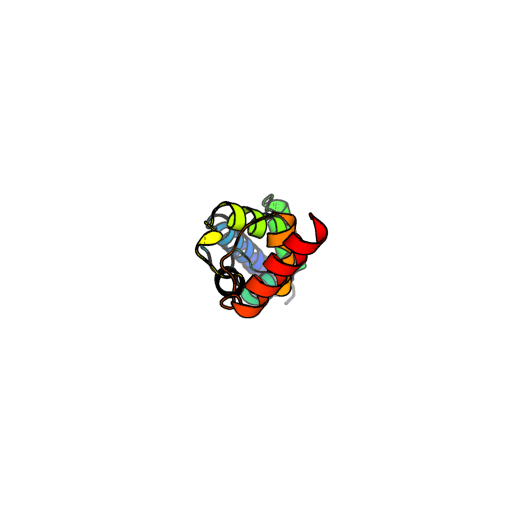1
ATOM 725 C C . LEU A 1 87 ? -4.404 -4.160 0.442 1.00 89.19 87 LEU A C 1
ATOM 727 O O . LEU A 1 87 ? -3.296 -3.767 0.065 1.00 89.19 87 LEU A O 1
ATOM 731 N N . ASP A 1 88 ? -4.702 -5.454 0.588 1.00 88.00 88 ASP A N 1
ATOM 732 C CA . ASP A 1 88 ? -3.749 -6.566 0.476 1.00 88.00 88 ASP A CA 1
ATOM 733 C C . ASP A 1 88 ? -2.476 -6.344 1.323 1.00 88.00 88 ASP A C 1
ATOM 735 O O . ASP A 1 88 ? -1.322 -6.386 0.875 1.00 88.00 88 ASP A O 1
ATOM 739 N N . LEU A 1 89 ? -2.688 -6.012 2.600 1.00 90.56 89 LEU A N 1
ATOM 740 C CA . LEU A 1 89 ? -1.629 -5.733 3.564 1.00 90.56 89 LEU A CA 1
ATOM 741 C C . LEU A 1 89 ? -1.649 -6.726 4.716 1.00 90.56 89 LEU A C 1
ATOM 743 O O . LEU A 1 89 ? -2.684 -7.143 5.226 1.00 90.56 89 LEU A O 1
ATOM 747 N N . LYS A 1 90 ? -0.457 -7.025 5.237 1.00 91.81 90 LYS A N 1
ATOM 748 C CA . LYS A 1 90 ? -0.348 -7.722 6.520 1.00 91.81 90 LYS A CA 1
ATOM 749 C C . LYS A 1 90 ? -0.925 -6.840 7.625 1.00 91.81 90 LYS A C 1
ATOM 751 O O . LYS A 1 90 ? -0.505 -5.690 7.770 1.00 91.81 90 LYS A O 1
ATOM 756 N N . TYR A 1 91 ? -1.770 -7.426 8.471 1.00 93.25 91 TYR A N 1
ATOM 757 C CA . TYR A 1 91 ? -2.395 -6.765 9.621 1.00 93.25 91 TYR A CA 1
ATOM 758 C C . TYR A 1 91 ? -1.411 -5.919 10.446 1.00 93.25 91 TYR A C 1
ATOM 760 O O . TYR A 1 91 ? -1.665 -4.754 10.722 1.00 93.25 91 TYR A O 1
ATOM 768 N N . GLN A 1 92 ? -0.239 -6.471 10.782 1.00 93.62 92 GLN A N 1
ATOM 769 C CA . GLN A 1 92 ? 0.777 -5.771 11.580 1.00 93.62 92 GLN A CA 1
ATOM 770 C C . GLN A 1 92 ? 1.326 -4.510 10.895 1.00 93.62 92 GLN A C 1
ATOM 772 O O . GLN A 1 92 ? 1.647 -3.532 11.571 1.00 93.62 92 GLN A O 1
ATOM 777 N N . ASN A 1 93 ? 1.447 -4.521 9.565 1.00 91.88 93 ASN A N 1
ATOM 778 C CA . ASN A 1 93 ? 1.924 -3.365 8.809 1.00 91.88 93 ASN A CA 1
ATOM 779 C C . ASN A 1 93 ? 0.855 -2.274 8.770 1.00 91.88 93 ASN A C 1
ATOM 781 O O . ASN A 1 93 ? 1.171 -1.106 8.989 1.00 91.88 93 ASN A O 1
ATOM 785 N N . LEU A 1 94 ? -0.405 -2.664 8.553 1.00 94.38 94 LEU A N 1
ATOM 786 C CA . LEU A 1 94 ? -1.521 -1.729 8.578 1.00 94.38 94 LEU A CA 1
ATOM 787 C C . LEU A 1 94 ? -1.736 -1.138 9.980 1.00 94.38 94 LEU A C 1
ATOM 789 O O . LEU A 1 94 ? -1.882 0.072 10.105 1.00 94.38 94 LEU A O 1
ATOM 793 N N . TYR A 1 95 ? -1.657 -1.951 11.037 1.00 94.12 95 TYR A N 1
ATOM 794 C CA . TYR A 1 95 ? -1.764 -1.496 12.428 1.00 94.12 95 TYR A CA 1
ATOM 795 C C . TYR A 1 95 ? -0.782 -0.360 12.747 1.00 94.12 95 TYR A C 1
ATOM 797 O O . TYR A 1 95 ? -1.157 0.651 13.342 1.00 94.12 95 TYR A O 1
ATOM 805 N N . LYS A 1 96 ? 0.480 -0.504 12.317 1.00 94.06 96 LYS A N 1
ATOM 806 C CA . LYS A 1 96 ? 1.508 0.533 12.498 1.00 94.06 96 LYS A CA 1
ATOM 807 C C . LYS A 1 96 ? 1.127 1.835 11.790 1.00 94.06 96 LYS A C 1
ATOM 809 O O . LYS A 1 96 ? 1.265 2.898 12.389 1.00 94.06 96 LYS A O 1
ATOM 814 N N . LEU A 1 97 ? 0.631 1.749 10.555 1.00 94.38 97 LEU A N 1
ATOM 815 C CA . LEU A 1 97 ? 0.206 2.909 9.765 1.00 94.38 97 LEU A CA 1
ATOM 816 C C . LEU A 1 97 ? -1.001 3.616 10.384 1.00 94.38 97 LEU A C 1
ATOM 818 O O . LEU A 1 97 ? -0.946 4.821 10.597 1.00 94.38 97 LEU A O 1
ATOM 822 N N . VAL A 1 98 ? -2.050 2.870 10.734 1.00 94.00 98 VAL A N 1
ATOM 823 C CA . VAL A 1 98 ? -3.269 3.403 11.363 1.00 94.00 98 VAL A CA 1
ATOM 824 C C . VAL A 1 98 ? -2.934 4.137 12.661 1.00 94.00 98 VAL A C 1
ATOM 826 O O . VAL A 1 98 ? -3.375 5.267 12.861 1.00 94.00 98 VAL A O 1
ATOM 829 N N . ARG A 1 99 ? -2.073 3.555 13.508 1.00 94.00 99 ARG A N 1
ATOM 830 C CA . ARG A 1 99 ? -1.627 4.197 14.753 1.00 94.00 99 ARG A CA 1
ATOM 831 C C . ARG A 1 99 ? -0.800 5.459 14.498 1.00 94.00 99 ARG A C 1
ATOM 833 O O . ARG A 1 99 ? -1.004 6.459 15.179 1.00 94.00 99 ARG A O 1
ATOM 840 N N . MET A 1 100 ? 0.127 5.414 13.541 1.00 94.38 100 MET A N 1
ATOM 841 C CA . MET A 1 100 ? 0.976 6.555 13.179 1.00 94.38 100 MET A CA 1
ATOM 842 C C . MET A 1 100 ? 0.149 7.730 12.644 1.00 94.38 100 MET A C 1
ATOM 844 O O . MET A 1 100 ? 0.389 8.872 13.022 1.00 94.38 100 MET A O 1
ATOM 848 N N . LEU A 1 101 ? -0.847 7.437 11.807 1.00 94.19 101 LEU A N 1
ATOM 849 C CA . LEU A 1 101 ? -1.757 8.420 11.218 1.00 94.19 101 LEU A CA 1
ATOM 850 C C . LEU A 1 101 ? -2.908 8.821 12.156 1.00 94.19 101 LEU A C 1
ATOM 852 O O . LEU A 1 101 ? -3.706 9.680 11.795 1.00 94.19 101 LEU A O 1
ATOM 856 N N . LYS A 1 102 ? -2.997 8.218 13.351 1.00 94.94 102 LYS A N 1
ATOM 857 C CA . LYS A 1 102 ? -4.083 8.418 14.327 1.00 94.94 102 LYS A CA 1
ATOM 858 C C . LYS A 1 102 ? -5.483 8.185 13.732 1.00 94.94 102 LYS A C 1
ATOM 860 O O . LYS A 1 102 ? -6.437 8.860 14.110 1.00 94.94 102 LYS A O 1
ATOM 865 N N . LEU A 1 103 ? -5.600 7.221 12.819 1.00 94.06 103 LEU A N 1
ATOM 866 C CA . LEU A 1 103 ? -6.869 6.856 12.188 1.00 94.06 103 LEU A CA 1
ATOM 867 C C . LEU A 1 103 ? -7.713 5.999 13.136 1.00 94.06 103 LEU A C 1
ATOM 869 O O . LEU A 1 103 ? -7.186 5.175 13.889 1.00 94.06 103 LEU A O 1
ATOM 873 N N . GLN A 1 104 ? -9.031 6.183 13.081 1.00 93.88 104 GLN A N 1
ATOM 874 C CA . GLN A 1 104 ? -9.987 5.364 13.822 1.00 93.88 104 GLN A CA 1
ATOM 875 C C . GLN A 1 104 ? -10.518 4.242 12.929 1.00 93.88 104 GLN A C 1
ATOM 877 O O . GLN A 1 104 ? -10.768 4.448 11.746 1.00 93.88 104 GLN A O 1
ATOM 882 N N . THR A 1 105 ? -10.674 3.053 13.507 1.00 93.94 105 THR A N 1
ATOM 883 C CA . THR A 1 105 ? -11.235 1.866 12.843 1.00 93.94 105 THR A CA 1
ATOM 884 C C . THR A 1 105 ? -12.241 1.203 13.770 1.00 93.94 105 THR A C 1
ATOM 886 O O . THR A 1 105 ? -12.166 1.362 14.995 1.00 93.94 105 THR A O 1
ATOM 889 N N . ARG A 1 106 ? -13.168 0.435 13.202 1.00 93.19 106 ARG A N 1
ATOM 890 C CA . ARG A 1 106 ? -14.081 -0.401 13.978 1.00 93.19 106 ARG A CA 1
ATOM 891 C C . ARG A 1 106 ? -13.285 -1.492 14.715 1.00 93.19 106 ARG A C 1
ATOM 893 O O . ARG A 1 106 ? -12.345 -2.059 14.152 1.00 93.19 106 ARG A O 1
ATOM 900 N N . PRO A 1 107 ? -13.620 -1.828 15.971 1.00 87.44 107 PRO A N 1
ATOM 901 C CA . PRO A 1 107 ? -12.910 -2.884 16.683 1.00 87.44 107 PRO A CA 1
ATOM 902 C C . PRO A 1 107 ? -13.142 -4.255 16.021 1.00 87.44 107 PRO A C 1
ATOM 904 O O . PRO A 1 107 ? -14.276 -4.620 15.723 1.00 87.44 107 PRO A O 1
ATOM 907 N N . ASP A 1 108 ? -12.072 -5.038 15.826 1.00 83.56 108 ASP A N 1
ATOM 908 C CA . ASP A 1 108 ? -12.144 -6.386 15.220 1.00 83.56 108 ASP A CA 1
ATOM 909 C C . ASP A 1 108 ? -12.948 -7.395 16.053 1.00 83.56 108 ASP A C 1
ATOM 911 O O . ASP A 1 108 ? -13.502 -8.354 15.522 1.00 83.56 108 ASP A O 1
ATOM 915 N N . LYS A 1 109 ? -12.972 -7.220 17.375 1.00 78.38 109 LYS A N 1
ATOM 916 C CA . LYS A 1 109 ? -13.805 -7.998 18.293 1.00 78.38 109 LYS A CA 1
ATOM 917 C C . LYS A 1 109 ? -14.730 -7.036 19.013 1.00 78.38 109 LYS A C 1
ATOM 919 O O . LYS A 1 109 ? -14.289 -5.952 19.398 1.00 78.38 109 LYS A O 1
ATOM 924 N N . LYS A 1 110 ? -15.980 -7.450 19.250 1.00 65.19 110 LYS A N 1
ATOM 925 C CA . LYS A 1 110 ? -16.863 -6.708 20.153 1.00 65.19 110 LYS A CA 1
ATOM 926 C C . LYS A 1 110 ? -16.128 -6.514 21.486 1.00 65.19 110 LYS A C 1
ATOM 928 O O . LYS A 1 110 ? -15.543 -7.481 21.986 1.00 65.19 110 LYS A O 1
ATOM 933 N N . PRO A 1 111 ? -16.087 -5.287 22.024 1.00 64.56 111 PRO A N 1
ATOM 934 C CA . PRO A 1 111 ? -15.490 -5.050 23.325 1.00 64.56 111 PRO A CA 1
ATOM 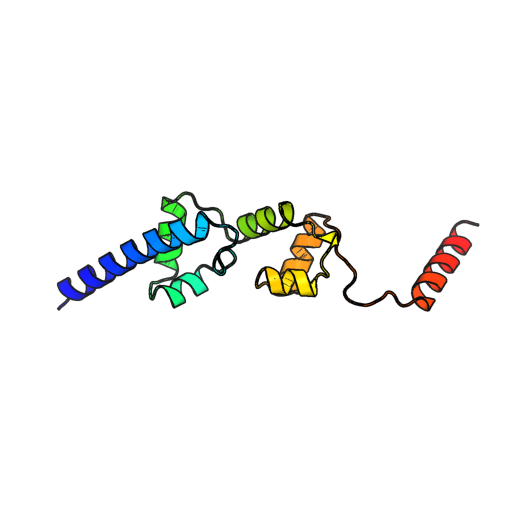935 C C . PRO A 1 111 ? -16.111 -5.982 24.365 1.00 64.56 111 PRO A C 1
ATOM 937 O O . PRO A 1 111 ? -17.324 -6.172 24.378 1.00 64.56 111 PRO A O 1
ATOM 940 N N . ILE A 1 112 ? -15.286 -6.568 25.228 1.00 74.81 112 ILE A N 1
ATOM 941 C CA . ILE A 1 112 ? -15.790 -7.371 26.341 1.00 74.81 112 ILE A CA 1
ATOM 942 C C . ILE A 1 112 ? -16.405 -6.391 27.347 1.00 74.81 112 ILE A C 1
ATOM 944 O O . ILE A 1 112 ? -15.678 -5.609 27.963 1.00 74.81 112 ILE A O 1
ATOM 948 N N . GLU A 1 113 ? -17.731 -6.411 27.488 1.00 73.75 113 GLU A N 1
ATOM 949 C CA . GLU A 1 113 ? -18.493 -5.461 28.315 1.00 73.75 113 GLU A CA 1
ATOM 950 C C . GLU A 1 113 ? -17.992 -5.422 29.764 1.00 73.75 113 GLU A C 1
ATOM 952 O O . GLU A 1 113 ? -17.735 -4.343 30.301 1.00 73.75 113 GLU A O 1
ATOM 957 N N . SER A 1 114 ? -17.700 -6.589 30.347 1.00 72.38 114 SER A N 1
ATOM 958 C CA . SER A 1 114 ? -17.148 -6.700 31.703 1.00 72.38 114 SER A CA 1
ATOM 959 C C . SER A 1 114 ? -15.796 -5.995 31.868 1.00 72.38 114 SER A C 1
ATOM 961 O O . SER A 1 114 ? -15.503 -5.427 32.921 1.00 72.38 114 SER A O 1
ATOM 963 N N . MET A 1 115 ? -14.974 -5.957 30.816 1.00 73.06 115 MET A N 1
ATOM 964 C CA . MET A 1 115 ? -13.683 -5.270 30.833 1.00 73.06 115 MET A CA 1
ATOM 965 C C . MET A 1 115 ? -13.849 -3.746 30.732 1.00 73.06 115 MET A C 1
ATOM 967 O O . MET A 1 115 ? -13.085 -3.005 31.351 1.00 73.06 115 MET A O 1
ATOM 971 N N . ILE A 1 116 ? -14.865 -3.266 30.002 1.00 76.62 116 ILE A N 1
ATOM 972 C CA . ILE A 1 116 ? -15.216 -1.837 29.949 1.00 76.62 116 ILE A CA 1
ATOM 973 C C . ILE A 1 116 ? -15.708 -1.364 31.318 1.00 76.62 116 ILE A C 1
ATOM 975 O O . ILE A 1 116 ? -15.271 -0.316 31.800 1.00 76.62 116 ILE A O 1
ATOM 979 N N . GLU A 1 117 ? -16.601 -2.124 31.952 1.00 77.06 117 GLU A N 1
ATOM 980 C CA . GLU A 1 117 ? -17.119 -1.800 33.284 1.00 77.06 117 GLU A CA 1
ATOM 981 C C . GLU A 1 117 ? -16.007 -1.759 34.332 1.00 77.06 117 GLU A C 1
ATOM 983 O O . GLU A 1 117 ? -15.927 -0.807 35.112 1.00 77.06 117 GLU A O 1
ATOM 988 N N . PHE A 1 118 ? -15.094 -2.734 34.302 1.00 77.38 118 PHE A N 1
ATOM 989 C CA . PHE A 1 118 ? -13.926 -2.757 35.177 1.00 77.38 118 PHE A CA 1
ATOM 990 C C . PHE A 1 118 ? -13.025 -1.522 34.983 1.00 77.38 118 PHE A C 1
ATOM 992 O O . PHE A 1 118 ? -12.611 -0.879 35.953 1.00 77.38 118 PHE A O 1
ATOM 999 N N . GLN A 1 119 ? -12.751 -1.129 33.735 1.00 78.06 119 GLN A N 1
ATOM 1000 C CA . GLN A 1 119 ? -11.942 0.059 33.430 1.00 78.06 119 GLN A CA 1
ATOM 1001 C C . GLN A 1 119 ? -12.618 1.374 33.847 1.00 78.06 119 GLN A C 1
ATOM 1003 O O . GLN A 1 119 ? -11.935 2.313 34.259 1.00 78.06 119 GLN A O 1
ATOM 1008 N N . LYS A 1 120 ? -13.950 1.463 33.746 1.00 81.69 120 LYS A N 1
ATOM 1009 C CA . LYS A 1 120 ? -14.711 2.627 34.226 1.00 81.69 120 LYS A CA 1
ATOM 1010 C C . LYS A 1 120 ? -14.661 2.733 35.749 1.00 81.69 120 LYS A C 1
ATOM 1012 O O . LYS A 1 120 ? -14.311 3.798 36.249 1.00 81.69 120 LYS A O 1
ATOM 1017 N N . LYS A 1 121 ? -14.938 1.633 36.463 1.00 78.75 121 LYS A N 1
ATOM 1018 C CA . LYS A 1 121 ? -14.895 1.584 37.935 1.00 78.75 121 LYS A CA 1
ATOM 1019 C C . LYS A 1 121 ? -13.515 1.956 38.469 1.00 78.75 121 LYS A C 1
ATOM 1021 O O . LYS A 1 121 ? -13.409 2.865 39.281 1.00 78.75 121 LYS A O 1
ATOM 1026 N N . SER A 1 122 ? -12.460 1.330 37.942 1.00 72.62 122 SER A N 1
ATOM 1027 C CA . SER A 1 122 ? -11.079 1.609 38.361 1.00 72.62 122 SER A CA 1
ATOM 1028 C C . SER A 1 122 ? -10.696 3.084 38.191 1.00 72.62 122 SER A C 1
ATOM 1030 O O . SER A 1 122 ? -10.190 3.686 39.133 1.00 72.62 122 SER A O 1
ATOM 1032 N N . LYS A 1 123 ? -11.008 3.721 37.053 1.00 72.50 123 LYS A N 1
ATOM 1033 C CA . LYS A 1 123 ? -10.740 5.159 36.841 1.00 72.50 123 LYS A CA 1
ATOM 1034 C C . LYS A 1 123 ? -11.522 6.092 37.771 1.00 72.50 123 LYS A C 1
ATOM 1036 O O . LYS A 1 123 ? -11.083 7.221 37.974 1.00 72.50 123 LYS A O 1
ATOM 1041 N N . GLN A 1 124 ? -12.664 5.652 38.293 1.00 66.94 124 GLN A N 1
ATOM 1042 C CA . GLN A 1 124 ? -13.497 6.433 39.205 1.00 66.94 124 GLN A CA 1
ATOM 1043 C C . GLN A 1 124 ? -12.895 6.444 40.616 1.00 66.94 124 GLN A C 1
ATOM 1045 O O . GLN A 1 124 ? -12.732 7.516 41.185 1.00 66.94 124 GLN A O 1
ATOM 1050 N N . THR A 1 125 ? -12.435 5.287 41.105 1.00 60.00 125 THR A N 1
ATOM 1051 C CA . THR A 1 125 ? -11.735 5.135 42.399 1.00 60.00 125 THR A CA 1
ATOM 1052 C C . THR A 1 125 ? -10.416 5.899 42.509 1.00 60.00 125 THR A C 1
ATOM 1054 O O . THR A 1 125 ? -9.998 6.215 43.610 1.00 60.00 125 THR A O 1
ATOM 1057 N N . PHE A 1 126 ? -9.738 6.185 41.394 1.00 55.00 126 PHE A N 1
ATOM 1058 C CA . PHE A 1 126 ? -8.477 6.944 41.397 1.00 55.00 126 PHE A CA 1
ATOM 1059 C C . PHE A 1 126 ? -8.670 8.467 41.275 1.00 55.00 126 PHE A C 1
ATOM 1061 O O . PHE A 1 126 ? -7.687 9.204 41.281 1.00 55.00 126 PHE A O 1
ATOM 1068 N N . ARG A 1 127 ? -9.908 8.948 41.094 1.00 55.34 127 ARG A N 1
ATOM 1069 C CA . ARG A 1 127 ? -10.243 10.382 40.971 1.00 55.34 127 ARG A CA 1
ATOM 1070 C C . ARG A 1 127 ? -11.040 10.932 42.160 1.00 55.34 127 ARG A C 1
ATOM 1072 O O . ARG A 1 127 ? -11.300 12.132 42.183 1.00 55.34 127 ARG A O 1
ATOM 1079 N N . SER A 1 128 ? -11.443 10.060 43.078 1.00 49.41 128 SER A N 1
ATOM 1080 C CA . SER A 1 128 ? -12.061 10.349 44.378 1.00 49.41 128 SER A CA 1
ATOM 1081 C C . SER A 1 128 ? -11.009 10.298 45.473 1.00 49.41 128 SER A C 1
ATOM 1083 O O . SER A 1 128 ? -11.001 11.217 46.312 1.00 49.41 128 SER A O 1
#

Sequence (128 aa):
MQRNIDKNRKNRGVLARHYLQTVFKNPKHPMYTASDTDFARDLNVTRLTVINIRKKLHMENRHNRIIDLLKQIDTTEYTLRELAALLDLKYQNLYKLVRMLKLQTRPDKKPIESMIEFQKKSKQTFRS

pLDDT: mean 85.44, std 11.64, range [49.41, 95.19]

Nearest PDB structures (foldseek):
  4a12-assembly1_B  TM=7.665E-01  e=9.961E-01  Staphylococcus aureus
  1tro-assembly2_E  TM=5.094E-01  e=8.130E+00  Escherichia coli str. K-12 substr. W3110
  1trr-assembly1_A  TM=4.847E-01  e=8.130E+00  Escherichia coli
  2vt3-assembly1_B  TM=4.042E-01  e=9.684E+00  Bacillus subtilis
  2jn6-assembly1_A  TM=2.963E-01  e=7.235E+00  Corynebacterium glutamicum

Radius of gyration: 21.83 Å; Cα contacts (8 Å, |Δi|>4): 84; chains: 1; bounding box: 42×26×74 Å

Secondary structure (DSSP, 8-state):
-HHHHHHHHHHHHHHHHHHHHHHHH-TTSGGGG--HHHHHHHTTS-HHHHHHHHHHTTPPPHHHHHHHHHHHS-GGGSBHHHHHHHTT--HHHHHHHHHHTT---B-SS---HHHHHHHHHHHHHTT-

Solvent-accessible surface area (backbone atoms only — not comparable to full-atom values): 7401 Å² total; per-residue (Å²): 116,71,72,61,56,51,53,53,49,52,52,44,54,51,51,44,45,54,50,48,54,55,33,72,75,32,83,85,34,88,67,45,58,48,50,56,62,54,52,11,62,76,55,73,49,52,45,66,55,46,52,53,46,34,59,76,65,73,51,76,54,57,68,57,52,48,52,54,50,56,72,73,45,74,44,58,84,28,26,57,64,55,49,15,61,75,54,74,43,58,52,74,61,46,52,54,49,36,61,73,70,68,57,59,55,34,70,82,58,83,78,58,64,71,59,52,53,50,56,52,52,55,59,48,68,76,74,110

Foldseek 3Di:
DVVVVVVVLVVLLVVLLVVVVVLCVDLQRLCQLPDLVVSCVVSVHDSVSSVVSCVVVVHDDSVVSVLVVVVVDQQAVAELVRSCVSSVHDSVVSVVSCVVVVHDHDHPDDPPVVVVVVVVVVVVVVVD

Mean predicted aligned error: 8.77 Å